Protein AF-A0A1Q2C3P5-F1 (afdb_monomer)

Organism: Anaerostipes hadrus (NCBI:txid649756)

InterPro domains:
  IPR010398 Protein of unknown function DUF997 [PF06196] (12-84)

Foldseek 3Di:
DDEDDPVVVVVLVVQLVVLVVVLVVVLVCLLVCLLVVQPPVPDDDPNHRRNVVRSVVVSVVSNVVSVVCCVVPRDDDYDPDDPPD

Structure (mmCIF, N/CA/C/O backbone):
data_AF-A0A1Q2C3P5-F1
#
_entry.id   AF-A0A1Q2C3P5-F1
#
loop_
_atom_site.group_PDB
_atom_site.id
_atom_site.type_symbol
_atom_site.label_atom_id
_atom_site.label_alt_id
_atom_site.label_comp_id
_atom_site.label_asym_id
_atom_site.label_entity_id
_atom_site.label_seq_id
_atom_site.pdbx_PDB_ins_code
_atom_site.Cartn_x
_atom_site.Cartn_y
_atom_site.Cartn_z
_atom_site.occupancy
_atom_site.B_iso_or_equiv
_atom_site.auth_seq_id
_atom_site.auth_comp_id
_atom_site.auth_asym_id
_atom_site.auth_atom_id
_atom_site.pdbx_PDB_model_num
ATOM 1 N N . MET A 1 1 ? -20.418 5.242 20.519 1.00 71.62 1 MET A N 1
ATOM 2 C CA . MET A 1 1 ? -19.671 4.282 19.671 1.00 71.62 1 MET A CA 1
ATOM 3 C C . MET A 1 1 ? -20.216 2.884 19.968 1.00 71.62 1 MET A C 1
ATOM 5 O O . MET A 1 1 ? -21.232 2.814 20.654 1.00 71.62 1 MET A O 1
ATOM 9 N N . LYS A 1 2 ? -19.678 1.774 19.435 1.00 76.19 2 LYS A N 1
ATOM 10 C CA . LYS A 1 2 ? -20.122 0.454 19.932 1.00 76.19 2 LYS A CA 1
ATOM 11 C C . LYS A 1 2 ? -19.553 0.222 21.336 1.00 76.19 2 LYS A C 1
ATOM 13 O O . LYS A 1 2 ? -18.359 0.428 21.533 1.00 76.19 2 LYS A O 1
ATOM 18 N N . LYS A 1 3 ? -20.390 -0.223 22.279 1.00 81.44 3 LYS A N 1
ATOM 19 C CA . LYS A 1 3 ? -19.937 -0.748 23.574 1.00 81.44 3 LYS A CA 1
ATOM 20 C C . LYS A 1 3 ? -19.607 -2.229 23.400 1.00 81.44 3 LYS A C 1
ATOM 22 O O . LYS A 1 3 ? -20.441 -2.980 22.900 1.00 81.44 3 LYS A O 1
ATOM 27 N N . LEU A 1 4 ? -18.379 -2.609 23.735 1.00 82.38 4 LEU A N 1
ATOM 28 C CA . LEU A 1 4 ? -17.848 -3.966 23.608 1.00 82.38 4 LEU A CA 1
ATOM 29 C C . LEU A 1 4 ? -17.311 -4.408 24.965 1.00 82.38 4 LEU A C 1
ATOM 31 O O . LEU A 1 4 ? -16.729 -3.605 25.695 1.00 82.38 4 LEU A O 1
ATOM 35 N N . THR A 1 5 ? -17.460 -5.688 25.282 1.00 87.06 5 THR A N 1
ATOM 36 C CA . THR A 1 5 ? -16.795 -6.300 26.434 1.00 87.06 5 THR A CA 1
ATOM 37 C C . THR A 1 5 ? -15.277 -6.322 26.233 1.00 87.06 5 THR A C 1
ATOM 39 O O . THR A 1 5 ? -14.773 -6.257 25.111 1.00 87.06 5 THR A O 1
ATOM 42 N N . ARG A 1 6 ? -14.509 -6.477 27.317 1.00 84.75 6 ARG A N 1
ATOM 43 C CA . ARG A 1 6 ? -13.038 -6.545 27.255 1.00 84.75 6 ARG A CA 1
ATOM 44 C C . ARG A 1 6 ? -12.515 -7.646 26.318 1.00 84.75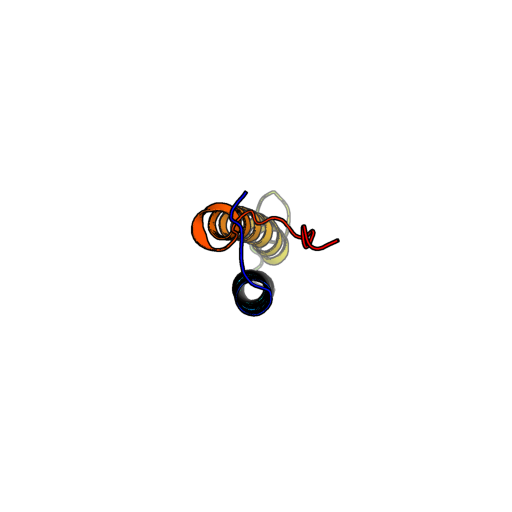 6 ARG A C 1
ATOM 46 O O . ARG A 1 6 ? -11.510 -7.440 25.641 1.00 84.75 6 ARG A O 1
ATOM 53 N N . GLN A 1 7 ? -13.194 -8.795 26.268 1.00 88.88 7 GLN A N 1
ATOM 54 C CA . GLN A 1 7 ? -12.844 -9.892 25.356 1.00 88.88 7 GLN A CA 1
ATOM 55 C C . GLN A 1 7 ? -13.075 -9.485 23.893 1.00 88.88 7 GLN A C 1
ATOM 57 O O . GLN A 1 7 ? -12.172 -9.614 23.070 1.00 88.88 7 GLN A O 1
ATOM 62 N N . GLU A 1 8 ? -14.228 -8.888 23.584 1.00 89.81 8 GLU A N 1
ATOM 63 C CA . GLU A 1 8 ? -14.546 -8.407 22.234 1.00 89.81 8 GLU A CA 1
ATOM 64 C C . GLU A 1 8 ? -13.628 -7.259 21.783 1.00 89.81 8 GLU A C 1
ATOM 66 O O . GLU A 1 8 ? -13.244 -7.210 20.615 1.00 89.81 8 GLU A O 1
ATOM 71 N N . LYS A 1 9 ? -13.218 -6.358 22.694 1.00 88.50 9 LYS A N 1
ATOM 72 C CA . LYS A 1 9 ? -12.206 -5.319 22.417 1.00 88.50 9 LYS A CA 1
ATOM 73 C C . LYS A 1 9 ? -10.877 -5.954 21.978 1.00 88.50 9 LYS A C 1
ATOM 75 O O . LYS A 1 9 ? -10.267 -5.500 21.009 1.00 88.50 9 LYS A O 1
ATOM 80 N N . HIS A 1 10 ? -10.433 -7.015 22.659 1.00 90.94 10 HIS A N 1
ATOM 81 C CA . HIS A 1 10 ? 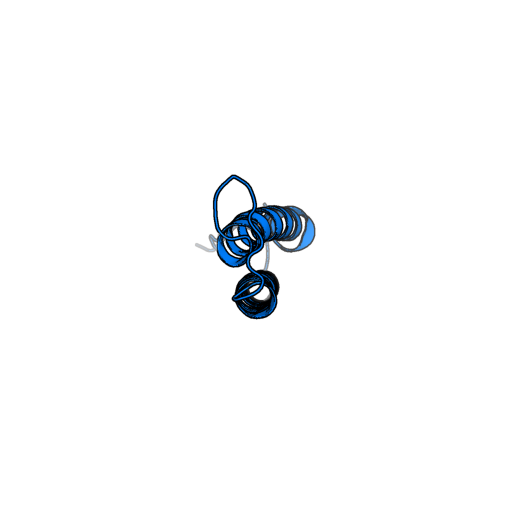-9.201 -7.723 22.304 1.00 90.94 10 HIS A CA 1
ATOM 82 C C . HIS A 1 10 ? -9.309 -8.423 20.944 1.00 90.94 10 HIS A C 1
ATOM 84 O O . HIS A 1 10 ? -8.437 -8.245 20.093 1.00 90.94 10 HIS A O 1
ATOM 90 N N . GLU A 1 11 ? -10.389 -9.168 20.705 1.00 92.25 11 GLU A N 1
ATOM 91 C CA . GLU A 1 11 ? -10.630 -9.819 19.413 1.00 92.25 11 GLU A CA 1
ATOM 92 C C . GLU A 1 11 ? -10.703 -8.804 18.269 1.00 92.25 11 GLU A C 1
ATOM 94 O O . GLU A 1 11 ? -10.136 -9.031 17.195 1.00 92.25 11 GLU A O 1
ATOM 99 N N . GLN A 1 12 ? -11.339 -7.655 18.512 1.00 92.19 12 GLN A N 1
ATOM 100 C CA . GLN A 1 12 ? -11.405 -6.573 17.542 1.00 92.19 12 GLN A CA 1
ATOM 101 C C . GLN A 1 12 ? -10.018 -6.012 17.232 1.00 92.19 12 GLN A C 1
ATOM 103 O O . GLN A 1 12 ? -9.656 -5.921 16.061 1.00 92.19 12 GLN A O 1
ATOM 108 N N . CYS A 1 13 ? -9.211 -5.716 18.250 1.00 92.19 13 CYS A N 1
ATOM 109 C CA . CYS A 1 13 ? -7.832 -5.264 18.068 1.00 92.19 13 CYS A CA 1
ATOM 110 C C . CYS A 1 13 ? -7.006 -6.277 17.253 1.00 92.19 13 CYS A C 1
ATOM 112 O O . CYS A 1 13 ? -6.350 -5.917 16.273 1.00 92.19 13 CYS A O 1
ATOM 114 N N . MET A 1 14 ? -7.105 -7.571 17.573 1.00 94.81 14 MET A N 1
ATOM 115 C CA . MET A 1 14 ? -6.413 -8.627 16.825 1.00 94.81 14 MET A CA 1
ATOM 116 C C . MET A 1 14 ? -6.865 -8.701 15.363 1.00 94.81 14 MET A C 1
ATOM 118 O O . MET A 1 14 ? -6.047 -8.923 14.464 1.00 94.81 14 MET A O 1
ATOM 122 N N . ARG A 1 15 ? -8.155 -8.482 15.098 1.00 94.69 15 ARG A N 1
ATOM 123 C CA . ARG A 1 15 ? -8.704 -8.420 13.741 1.00 94.69 15 ARG A CA 1
ATOM 124 C C . ARG A 1 15 ? -8.160 -7.223 12.960 1.00 94.69 15 ARG A C 1
ATOM 126 O O . ARG A 1 15 ? -7.780 -7.387 11.799 1.00 94.69 15 ARG A O 1
ATOM 133 N N . GLU A 1 16 ? -8.083 -6.054 13.586 1.00 94.94 16 GLU A N 1
ATOM 134 C CA . GLU A 1 16 ? -7.532 -4.833 12.986 1.00 94.94 16 GLU A CA 1
ATOM 135 C C . GLU A 1 16 ? -6.035 -4.974 12.679 1.00 94.94 16 GLU A C 1
ATOM 137 O O . GLU A 1 16 ? -5.602 -4.663 11.564 1.00 94.94 16 GLU A O 1
ATOM 142 N N . ILE A 1 17 ? -5.255 -5.542 13.607 1.00 96.12 17 ILE A N 1
ATOM 143 C CA . ILE A 1 17 ? -3.829 -5.849 13.410 1.00 96.12 17 ILE A CA 1
ATOM 144 C C . ILE A 1 17 ? -3.648 -6.815 12.240 1.00 96.12 17 ILE A C 1
ATOM 146 O O . ILE A 1 17 ? -2.850 -6.556 11.338 1.00 96.12 17 ILE A O 1
ATOM 150 N N . ARG A 1 18 ? -4.408 -7.915 12.208 1.00 97.00 18 ARG A N 1
ATOM 151 C CA . ARG A 1 18 ? -4.310 -8.910 11.133 1.00 97.00 18 ARG A CA 1
ATOM 152 C C . ARG A 1 18 ? -4.664 -8.312 9.773 1.00 97.00 18 ARG A C 1
ATOM 154 O O . ARG A 1 18 ? -3.961 -8.576 8.800 1.00 97.00 18 ARG A O 1
ATOM 161 N N . GLY A 1 19 ? -5.722 -7.504 9.701 1.00 96.88 19 GLY A N 1
ATOM 162 C CA . GLY A 1 19 ? -6.098 -6.792 8.479 1.00 96.88 19 GLY A CA 1
ATOM 163 C C . GLY A 1 19 ? -4.985 -5.861 7.996 1.00 96.88 19 GLY A C 1
ATOM 164 O O . GLY A 1 19 ? -4.598 -5.909 6.829 1.00 96.88 19 GLY A O 1
ATOM 165 N N . THR A 1 20 ? -4.414 -5.079 8.912 1.00 97.44 20 THR A N 1
ATOM 166 C CA . THR A 1 20 ? -3.306 -4.159 8.621 1.00 97.44 20 THR A CA 1
ATOM 167 C C . THR A 1 20 ? -2.069 -4.902 8.121 1.00 97.44 20 THR A C 1
ATOM 169 O O . THR A 1 20 ? -1.497 -4.523 7.101 1.00 97.44 20 THR A O 1
ATOM 172 N N . LEU A 1 21 ? -1.693 -6.009 8.769 1.00 98.19 21 LEU A N 1
ATOM 173 C CA . LEU A 1 21 ? -0.559 -6.838 8.354 1.00 98.19 21 LEU A CA 1
ATOM 174 C C . LEU A 1 21 ? -0.732 -7.395 6.938 1.00 98.19 21 LEU A C 1
ATOM 176 O O . LEU A 1 21 ? 0.223 -7.391 6.167 1.00 98.19 21 LEU A O 1
ATOM 180 N N . ILE A 1 22 ? -1.938 -7.831 6.565 1.00 97.94 22 ILE A N 1
ATOM 181 C CA . ILE A 1 22 ? -2.209 -8.319 5.204 1.00 97.94 22 ILE A CA 1
ATOM 182 C C . ILE A 1 22 ? -1.982 -7.205 4.174 1.00 97.94 22 ILE A C 1
ATOM 184 O O . ILE A 1 22 ? -1.312 -7.434 3.168 1.00 97.94 22 ILE A O 1
ATOM 188 N N . VAL A 1 23 ? -2.485 -5.992 4.428 1.00 98.00 23 VAL A N 1
ATOM 189 C CA . VAL A 1 23 ? -2.283 -4.845 3.524 1.00 98.00 23 VAL A CA 1
ATOM 190 C C . VAL A 1 23 ? -0.801 -4.494 3.396 1.00 98.00 23 VAL A C 1
ATOM 192 O O . VAL A 1 23 ? -0.321 -4.277 2.282 1.00 98.00 23 VAL A O 1
ATOM 195 N N . VAL A 1 24 ? -0.057 -4.498 4.507 1.00 98.25 24 VAL A N 1
ATOM 196 C CA . VAL A 1 24 ? 1.396 -4.270 4.504 1.00 98.25 24 VAL A CA 1
ATOM 197 C C . VAL A 1 24 ? 2.111 -5.328 3.667 1.00 98.25 24 VAL A C 1
ATOM 199 O O . VAL A 1 24 ? 2.919 -4.971 2.815 1.00 98.25 24 VAL A O 1
ATOM 202 N N . LEU A 1 25 ? 1.782 -6.612 3.832 1.00 98.50 25 LEU A N 1
ATOM 203 C CA . LEU A 1 25 ? 2.393 -7.691 3.052 1.00 98.50 25 LEU A CA 1
ATOM 204 C C . LEU A 1 25 ? 2.122 -7.551 1.551 1.00 98.50 25 LEU A C 1
ATOM 206 O O . LEU A 1 25 ? 3.035 -7.758 0.756 1.00 98.50 25 LEU A O 1
ATOM 210 N N . ILE A 1 26 ? 0.910 -7.153 1.155 1.00 98.38 26 ILE A N 1
ATOM 211 C CA . ILE A 1 26 ? 0.573 -6.884 -0.252 1.00 98.38 26 ILE A CA 1
ATOM 212 C C . ILE A 1 26 ? 1.403 -5.713 -0.791 1.00 98.38 26 ILE A C 1
ATOM 214 O O .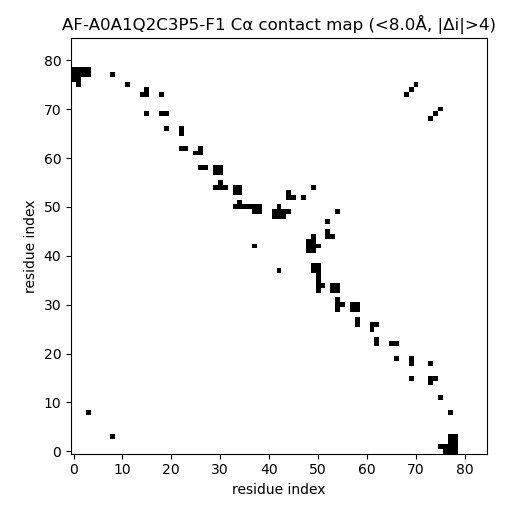 ILE A 1 26 ? 1.975 -5.813 -1.877 1.00 98.38 26 ILE A O 1
ATOM 218 N N . CYS A 1 27 ? 1.517 -4.625 -0.026 1.00 98.38 27 CYS A N 1
ATOM 219 C CA . CYS A 1 27 ? 2.335 -3.469 -0.392 1.00 98.38 27 CYS A CA 1
ATOM 220 C C . CYS A 1 27 ? 3.817 -3.846 -0.534 1.00 98.38 27 CYS A C 1
ATOM 222 O O . CYS A 1 27 ? 4.451 -3.486 -1.524 1.00 98.38 27 CYS A O 1
ATOM 224 N N . CYS A 1 28 ? 4.364 -4.611 0.414 1.00 98.25 28 CYS A N 1
ATOM 225 C CA . CYS A 1 28 ? 5.737 -5.108 0.359 1.00 98.25 28 CYS A CA 1
ATOM 226 C C . CYS A 1 28 ? 5.957 -6.024 -0.848 1.00 98.25 28 CYS A C 1
ATOM 228 O O . CYS A 1 28 ? 6.938 -5.851 -1.568 1.00 98.25 28 CYS A O 1
ATOM 230 N N . ALA A 1 29 ? 5.041 -6.962 -1.097 1.00 98.44 29 ALA A N 1
ATOM 231 C CA . ALA A 1 29 ? 5.119 -7.871 -2.234 1.00 98.44 29 ALA A CA 1
ATOM 232 C C . ALA A 1 29 ? 5.116 -7.101 -3.558 1.00 98.44 29 ALA A C 1
ATOM 234 O O . ALA A 1 29 ? 5.972 -7.356 -4.403 1.00 98.44 29 ALA A O 1
ATOM 235 N N . TRP A 1 30 ? 4.224 -6.117 -3.715 1.00 98.38 30 TRP A N 1
ATOM 236 C CA . TRP A 1 30 ? 4.221 -5.238 -4.883 1.00 98.38 30 TRP A CA 1
ATOM 237 C C . TRP A 1 30 ? 5.544 -4.492 -5.028 1.00 98.38 30 TRP A C 1
ATOM 239 O O . TRP A 1 30 ? 6.156 -4.533 -6.097 1.00 98.38 30 TRP A O 1
ATOM 249 N N . HIS A 1 31 ? 5.997 -3.833 -3.959 1.00 97.94 31 HIS A N 1
ATOM 250 C CA . HIS A 1 31 ? 7.188 -2.992 -3.986 1.00 97.94 31 HIS A CA 1
ATOM 251 C C . HIS A 1 31 ? 8.428 -3.794 -4.403 1.00 97.94 31 HIS A C 1
ATOM 253 O O . HIS A 1 31 ? 9.148 -3.406 -5.324 1.00 97.94 31 HIS A O 1
ATOM 259 N N . ILE A 1 3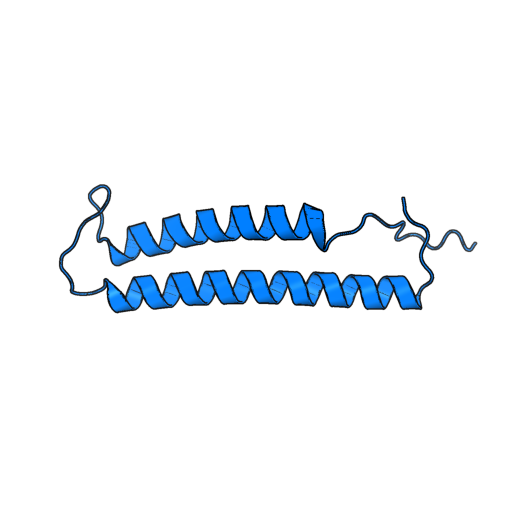2 ? 8.629 -4.954 -3.774 1.00 97.94 32 ILE A N 1
ATOM 260 C CA . ILE A 1 32 ? 9.754 -5.853 -4.037 1.00 97.94 32 ILE A CA 1
ATOM 261 C C . ILE A 1 32 ? 9.639 -6.449 -5.443 1.00 97.94 32 ILE A C 1
ATOM 263 O O . ILE A 1 32 ? 10.586 -6.359 -6.222 1.00 97.94 32 ILE A O 1
ATOM 267 N N . ALA A 1 33 ? 8.488 -7.022 -5.805 1.00 97.88 33 ALA A N 1
ATOM 268 C CA . ALA A 1 33 ? 8.321 -7.687 -7.095 1.00 97.88 33 ALA A CA 1
ATOM 269 C C . ALA A 1 33 ? 8.520 -6.718 -8.266 1.00 97.88 33 ALA A C 1
ATOM 271 O O . ALA A 1 33 ? 9.275 -7.014 -9.186 1.00 97.88 33 ALA A O 1
ATOM 272 N N . SER A 1 34 ? 7.893 -5.541 -8.222 1.00 96.50 34 SER A N 1
ATOM 273 C CA . SER A 1 34 ? 8.036 -4.534 -9.279 1.00 96.50 34 SER A CA 1
ATOM 274 C C . SER A 1 34 ? 9.456 -3.973 -9.363 1.00 96.50 34 SER A C 1
ATOM 276 O O . SER A 1 34 ? 9.946 -3.764 -10.472 1.00 96.50 34 SER A O 1
ATOM 278 N N . ALA A 1 35 ? 10.146 -3.798 -8.230 1.00 95.12 35 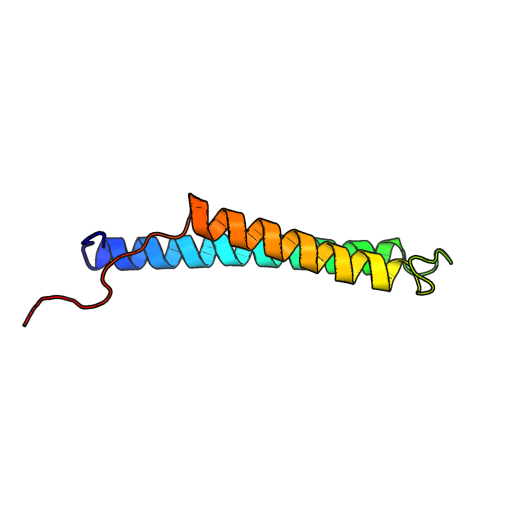ALA A N 1
ATOM 279 C CA . ALA A 1 35 ? 11.545 -3.394 -8.229 1.00 95.12 35 ALA A CA 1
ATOM 280 C C . ALA A 1 35 ? 12.418 -4.442 -8.934 1.00 95.12 35 ALA A C 1
ATOM 282 O O . ALA A 1 35 ? 13.129 -4.099 -9.870 1.00 95.12 35 ALA A O 1
ATOM 283 N N . PHE A 1 36 ? 12.334 -5.722 -8.557 1.00 96.44 36 PHE A N 1
ATOM 284 C CA . PHE A 1 36 ? 13.183 -6.765 -9.146 1.00 96.44 36 PHE A CA 1
ATOM 285 C C . PHE A 1 36 ? 12.826 -7.103 -10.597 1.00 96.44 36 PHE A C 1
ATOM 287 O O . PHE A 1 36 ? 13.731 -7.267 -11.409 1.00 96.44 36 PHE A O 1
ATOM 294 N N . LEU A 1 37 ? 11.538 -7.181 -10.944 1.00 96.69 37 LEU A N 1
ATOM 295 C CA . LEU A 1 37 ? 11.098 -7.558 -12.293 1.00 96.69 37 LEU A CA 1
ATOM 296 C C . LEU A 1 37 ? 11.394 -6.483 -13.342 1.00 96.69 37 LEU A C 1
ATOM 298 O O . LEU A 1 37 ? 11.626 -6.809 -14.503 1.00 96.69 37 LEU A O 1
ATOM 302 N N . LEU A 1 38 ? 11.361 -5.206 -12.954 1.00 95.94 38 LEU A N 1
ATOM 303 C CA . LEU A 1 38 ? 11.610 -4.095 -13.872 1.00 95.94 38 LEU A CA 1
ATOM 304 C C . LEU A 1 38 ? 13.066 -3.617 -13.835 1.00 95.94 38 LEU A C 1
ATOM 306 O O . LEU A 1 38 ? 13.479 -2.859 -14.719 1.00 95.94 38 LEU A O 1
ATOM 310 N N . ASN A 1 39 ? 13.855 -4.028 -12.839 1.00 94.88 39 ASN A N 1
ATOM 311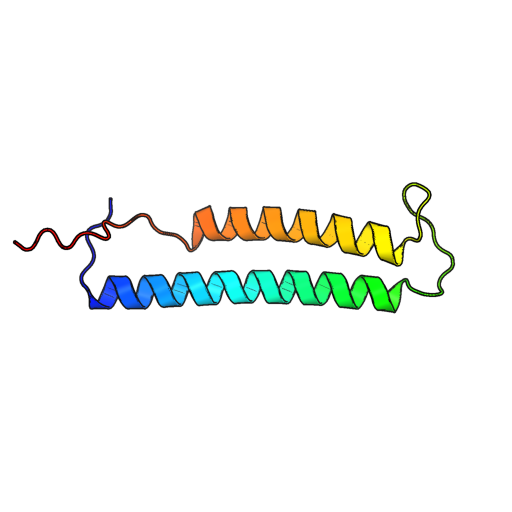 C CA . ASN A 1 39 ? 15.270 -3.683 -12.781 1.00 94.88 39 ASN A CA 1
ATOM 312 C C . ASN A 1 39 ? 16.022 -4.320 -13.962 1.00 94.88 39 ASN A C 1
ATOM 314 O O . ASN A 1 39 ? 15.798 -5.471 -14.317 1.00 94.88 39 ASN A O 1
ATOM 318 N N . GLY A 1 40 ? 16.899 -3.550 -14.605 1.00 91.69 40 GLY A N 1
ATOM 319 C CA . GLY A 1 40 ? 17.664 -3.995 -15.775 1.00 91.69 40 GLY A CA 1
ATOM 320 C C . GLY A 1 40 ? 16.897 -4.014 -17.104 1.00 91.69 40 GLY A C 1
ATOM 321 O O . GLY A 1 40 ? 17.514 -4.233 -18.139 1.00 91.69 40 GLY A O 1
ATOM 322 N N . THR A 1 41 ? 15.591 -3.722 -17.121 1.00 95.06 41 THR A N 1
ATOM 323 C CA . THR A 1 41 ? 14.794 -3.690 -18.368 1.00 95.06 41 THR A CA 1
ATOM 324 C C . THR A 1 41 ? 15.069 -2.471 -19.256 1.00 95.06 41 THR A C 1
ATOM 326 O O . THR A 1 41 ? 14.669 -2.452 -20.416 1.00 95.06 41 THR A O 1
ATOM 329 N N . GLY A 1 42 ? 15.712 -1.428 -18.717 1.00 93.19 42 GLY A N 1
ATOM 330 C CA . GLY A 1 42 ? 15.938 -0.160 -19.421 1.00 93.19 42 GLY A CA 1
ATOM 331 C C . GLY A 1 42 ? 14.669 0.670 -19.653 1.00 93.19 42 GLY A C 1
ATOM 332 O O . GLY A 1 42 ? 14.730 1.691 -20.331 1.00 93.19 42 GLY A O 1
ATOM 333 N N . LEU A 1 43 ? 13.525 0.257 -19.097 1.00 95.50 43 LEU A N 1
ATOM 334 C CA . LEU A 1 43 ? 12.264 0.984 -19.209 1.00 95.50 43 LEU A CA 1
ATOM 335 C C . LEU A 1 43 ? 12.254 2.224 -18.313 1.00 95.50 43 LEU A C 1
ATOM 337 O O . LEU A 1 43 ? 12.747 2.202 -17.183 1.00 95.50 43 LEU A O 1
ATOM 341 N N . TYR A 1 44 ? 11.618 3.285 -18.806 1.00 96.00 44 TYR A N 1
ATOM 342 C CA . TYR A 1 44 ? 11.433 4.542 -18.087 1.00 96.00 44 TYR A CA 1
ATOM 343 C C . TYR A 1 44 ? 9.948 4.868 -17.957 1.00 96.00 44 TYR A C 1
ATOM 345 O O . TYR A 1 44 ? 9.159 4.643 -18.872 1.00 96.00 44 TYR A O 1
ATOM 353 N N . PHE A 1 45 ? 9.578 5.439 -16.816 1.00 93.69 45 PHE A N 1
ATOM 354 C CA . PHE A 1 45 ? 8.251 5.969 -16.542 1.00 93.69 45 PHE A CA 1
ATOM 355 C C . PHE A 1 45 ? 8.393 7.295 -15.793 1.00 93.69 45 PHE A C 1
ATOM 357 O O . PHE A 1 45 ? 9.080 7.362 -14.771 1.00 93.69 45 PHE A O 1
ATOM 364 N N . LEU A 1 46 ? 7.764 8.353 -16.319 1.00 92.00 46 LEU A N 1
ATOM 365 C CA . LEU A 1 46 ? 7.894 9.735 -15.825 1.00 92.00 46 LEU A CA 1
ATOM 366 C C . LEU A 1 46 ? 9.352 10.239 -15.782 1.00 92.00 46 LEU A C 1
ATOM 368 O O . LEU A 1 46 ? 9.758 10.917 -14.845 1.00 92.00 46 LEU A O 1
ATOM 372 N N . GLY A 1 47 ? 10.161 9.872 -16.782 1.00 93.19 47 GLY A N 1
ATOM 373 C CA . GLY A 1 47 ? 11.571 10.283 -16.870 1.00 93.19 47 GLY A CA 1
ATOM 374 C C . GLY A 1 47 ? 12.510 9.591 -15.872 1.00 93.19 47 GLY A C 1
ATOM 375 O O . GLY A 1 47 ? 13.702 9.877 -15.859 1.00 93.19 47 GLY A O 1
ATOM 376 N N . MET A 1 48 ? 12.000 8.653 -15.073 1.00 95.31 48 MET A N 1
ATOM 377 C CA . MET A 1 48 ? 12.756 7.871 -14.094 1.00 95.31 48 MET A CA 1
ATOM 378 C C . MET A 1 48 ? 12.725 6.379 -14.457 1.00 95.31 48 MET A C 1
ATOM 380 O O . MET A 1 48 ? 11.817 5.953 -15.177 1.00 95.31 48 MET A O 1
ATOM 384 N N . PRO A 1 49 ? 13.676 5.561 -13.971 1.00 96.38 49 PRO A N 1
ATOM 385 C CA . PRO A 1 49 ? 13.645 4.118 -14.187 1.00 96.38 49 PRO A CA 1
ATOM 386 C C . PRO A 1 49 ? 12.310 3.508 -13.742 1.00 96.38 49 PRO A C 1
ATOM 388 O O . PRO A 1 49 ? 11.836 3.766 -12.634 1.00 96.38 49 PRO A O 1
ATOM 391 N N . ALA A 1 50 ? 11.704 2.679 -14.593 1.00 96.56 50 ALA A N 1
ATOM 392 C CA . ALA A 1 50 ? 10.367 2.137 -14.360 1.00 96.56 50 ALA A CA 1
ATOM 393 C C . ALA A 1 50 ? 10.278 1.332 -13.057 1.00 96.56 50 ALA A C 1
ATOM 395 O O . ALA A 1 50 ? 9.277 1.434 -12.353 1.00 96.56 50 ALA A O 1
ATOM 396 N N . TRP A 1 51 ? 11.336 0.599 -12.692 1.00 95.88 51 TRP A N 1
ATOM 397 C CA . TRP A 1 51 ? 11.393 -0.148 -11.433 1.00 95.88 51 TRP A CA 1
ATOM 398 C C . TRP A 1 51 ? 11.219 0.746 -10.204 1.00 95.88 51 TRP A C 1
ATOM 400 O O . TRP A 1 51 ? 10.596 0.323 -9.239 1.00 95.88 51 TRP A O 1
ATOM 410 N N . PHE A 1 52 ? 11.712 1.986 -10.245 1.00 94.88 52 PHE A N 1
ATOM 411 C CA . PHE A 1 52 ? 11.572 2.936 -9.147 1.00 94.88 52 PHE A CA 1
ATOM 412 C C . PHE A 1 52 ? 10.175 3.562 -9.144 1.00 94.88 52 PHE A C 1
ATOM 414 O O . PHE A 1 52 ? 9.476 3.541 -8.127 1.00 94.88 52 PHE A O 1
ATOM 421 N N . SER A 1 53 ? 9.740 4.076 -10.298 1.00 95.75 53 SER A N 1
ATOM 422 C CA . SER A 1 53 ? 8.466 4.784 -10.409 1.00 95.75 53 SER A CA 1
ATOM 423 C C . SER A 1 53 ? 7.271 3.856 -10.179 1.00 95.75 53 SER A C 1
ATOM 425 O O . SER A 1 53 ? 6.417 4.145 -9.345 1.00 95.75 53 SER A O 1
ATOM 427 N N . VAL A 1 54 ? 7.204 2.718 -10.876 1.00 96.12 54 VAL A N 1
ATOM 428 C CA . VAL A 1 54 ? 6.073 1.774 -10.785 1.00 96.12 54 VAL A CA 1
ATOM 429 C C . VAL A 1 54 ? 5.988 1.156 -9.390 1.00 96.12 54 VAL A C 1
ATOM 431 O O . VAL A 1 54 ? 4.894 1.013 -8.840 1.00 96.12 54 VAL A O 1
ATOM 434 N N . SER A 1 55 ? 7.138 0.844 -8.794 1.00 96.75 55 SER A N 1
ATOM 435 C CA . SER A 1 55 ? 7.195 0.308 -7.439 1.00 96.75 55 SER A CA 1
ATOM 436 C C . SER A 1 55 ? 6.689 1.313 -6.410 1.00 96.75 55 SER A C 1
ATOM 438 O O . SER A 1 55 ? 5.804 0.992 -5.620 1.00 96.75 55 SER A O 1
ATOM 440 N N . THR A 1 56 ? 7.167 2.557 -6.454 1.00 96.06 56 THR A N 1
ATOM 441 C CA . THR A 1 56 ? 6.793 3.581 -5.469 1.00 96.06 56 THR A CA 1
ATOM 442 C C . THR A 1 56 ? 5.339 4.023 -5.627 1.00 96.06 56 THR A C 1
ATOM 444 O O . THR A 1 56 ? 4.566 3.961 -4.670 1.00 96.06 56 THR A O 1
ATOM 447 N N . PHE A 1 57 ? 4.929 4.424 -6.835 1.00 96.88 57 PHE A N 1
ATOM 448 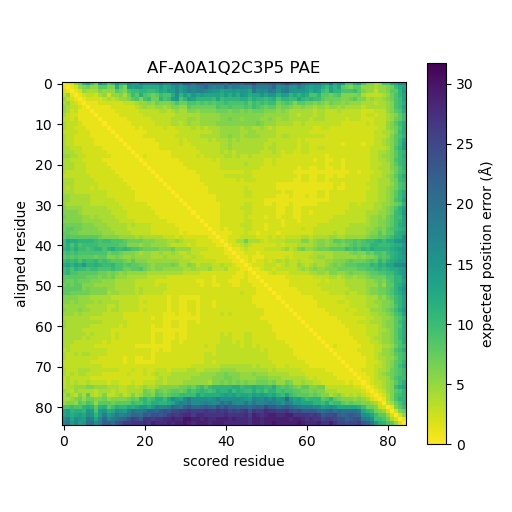C CA . PHE A 1 57 ? 3.563 4.898 -7.071 1.00 96.88 57 PHE A CA 1
ATOM 449 C C . PHE A 1 57 ? 2.531 3.786 -6.891 1.00 96.88 57 PHE A C 1
ATOM 451 O O . PHE A 1 57 ? 1.480 4.023 -6.297 1.00 96.88 57 PHE A O 1
ATOM 458 N N . GLY A 1 58 ? 2.833 2.566 -7.342 1.00 96.81 58 GLY A N 1
ATOM 459 C CA . GLY A 1 58 ? 1.939 1.432 -7.139 1.00 96.81 58 GLY A CA 1
ATOM 460 C C . GLY A 1 58 ? 1.759 1.096 -5.656 1.00 96.81 58 GLY A C 1
ATOM 461 O O . GLY A 1 58 ? 0.626 0.907 -5.223 1.00 96.81 58 GLY A O 1
ATOM 462 N N . THR A 1 59 ? 2.824 1.140 -4.845 1.00 98.12 59 THR A N 1
ATOM 463 C CA . THR A 1 59 ? 2.713 0.958 -3.386 1.00 98.12 59 THR A CA 1
ATOM 464 C C . THR A 1 59 ? 1.863 2.045 -2.726 1.00 98.12 59 THR A C 1
ATOM 466 O O . THR A 1 59 ? 1.069 1.734 -1.842 1.00 98.12 59 THR A O 1
ATOM 469 N N . ILE A 1 60 ? 1.976 3.309 -3.152 1.00 97.75 60 ILE A N 1
ATOM 470 C CA . ILE A 1 60 ? 1.128 4.401 -2.637 1.00 97.75 60 ILE A CA 1
ATOM 471 C C . ILE A 1 60 ? -0.346 4.142 -2.967 1.00 97.75 60 ILE A C 1
ATOM 473 O O . ILE A 1 60 ? -1.207 4.257 -2.100 1.00 97.75 60 ILE A O 1
ATOM 477 N N . ILE A 1 61 ? -0.653 3.764 -4.206 1.00 98.00 61 ILE A N 1
ATOM 478 C CA . ILE A 1 61 ? -2.037 3.501 -4.617 1.00 98.00 61 ILE A CA 1
ATOM 479 C C . ILE A 1 61 ? -2.605 2.297 -3.855 1.00 98.00 61 ILE A C 1
ATOM 481 O O . ILE A 1 61 ? -3.713 2.373 -3.322 1.00 98.00 61 ILE A O 1
ATOM 485 N N . LEU A 1 62 ? -1.841 1.206 -3.747 1.00 98.06 62 LEU A N 1
ATOM 486 C CA . LEU A 1 62 ? -2.247 0.017 -2.998 1.00 98.06 62 LEU A CA 1
ATOM 487 C C . LEU A 1 62 ? -2.450 0.312 -1.511 1.00 98.06 62 LEU A C 1
ATOM 489 O O . LEU A 1 62 ? -3.416 -0.184 -0.932 1.00 98.06 62 LEU A O 1
ATOM 493 N N . SER A 1 63 ? -1.595 1.132 -0.897 1.00 97.88 63 SER A N 1
ATOM 494 C CA . SER A 1 63 ? -1.738 1.489 0.515 1.00 97.88 63 SER A CA 1
ATOM 495 C C . SER A 1 63 ? -2.979 2.345 0.758 1.00 97.88 63 SER A C 1
ATOM 497 O O . SER A 1 63 ? -3.731 2.056 1.685 1.00 97.88 63 SER A O 1
ATOM 499 N N . LEU A 1 64 ? -3.273 3.320 -0.109 1.00 98.31 64 LEU A N 1
ATOM 500 C CA . LEU A 1 64 ? -4.491 4.132 -0.018 1.00 98.31 64 LEU A CA 1
ATOM 501 C C . LEU A 1 64 ? -5.758 3.279 -0.153 1.00 98.31 64 LEU A C 1
ATOM 50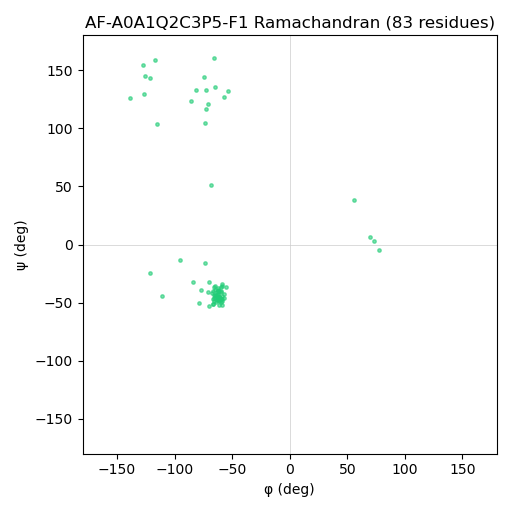3 O O . LEU A 1 64 ? -6.672 3.403 0.663 1.00 98.31 64 LEU A O 1
ATOM 507 N N . ILE A 1 65 ? -5.804 2.383 -1.143 1.00 98.19 65 ILE A N 1
ATOM 508 C CA . ILE A 1 65 ? -6.936 1.465 -1.344 1.00 98.19 65 ILE A CA 1
ATOM 509 C C . ILE A 1 65 ? -7.067 0.508 -0.154 1.00 98.19 65 ILE A C 1
ATOM 511 O O . ILE A 1 65 ? -8.171 0.289 0.345 1.00 98.19 65 ILE A O 1
ATOM 515 N N . GLY A 1 66 ? -5.949 -0.040 0.325 1.00 97.69 66 GLY A N 1
ATOM 516 C CA . GLY A 1 66 ? -5.910 -0.949 1.465 1.00 97.69 66 GLY A CA 1
ATOM 517 C C . GLY A 1 66 ? -6.413 -0.290 2.745 1.00 97.69 66 GLY A C 1
ATOM 518 O O . GLY A 1 66 ? -7.295 -0.834 3.404 1.00 97.69 66 GLY A O 1
ATOM 519 N N . VAL A 1 67 ? -5.928 0.911 3.067 1.00 97.12 67 VAL A N 1
ATOM 520 C CA . VAL A 1 67 ? -6.388 1.689 4.228 1.00 97.12 67 VAL A CA 1
ATOM 521 C C . VAL A 1 67 ? -7.868 2.036 4.098 1.00 97.12 67 VAL A C 1
ATOM 523 O O . VAL A 1 67 ? -8.621 1.826 5.046 1.00 97.12 67 VAL A O 1
ATOM 526 N N . TRP A 1 68 ? -8.320 2.496 2.928 1.00 97.81 68 TRP A N 1
ATOM 527 C CA . TRP A 1 68 ? -9.738 2.768 2.684 1.00 97.81 68 TRP A CA 1
ATOM 528 C C . TRP A 1 68 ? -10.616 1.532 2.930 1.00 97.81 68 TRP A C 1
ATOM 530 O O . TRP A 1 68 ? -11.662 1.628 3.576 1.00 97.81 68 TRP A O 1
ATOM 540 N N . TYR A 1 69 ? -10.173 0.359 2.473 1.00 97.44 69 TYR A N 1
ATOM 541 C CA . TYR A 1 69 ? -10.877 -0.899 2.704 1.00 97.44 69 TYR A CA 1
ATOM 542 C C . TYR A 1 69 ? -10.905 -1.280 4.191 1.00 97.44 69 TYR A C 1
ATOM 544 O O . TYR A 1 69 ? -11.969 -1.620 4.711 1.00 97.44 69 TYR A O 1
ATOM 552 N N . LEU A 1 70 ? -9.767 -1.189 4.891 1.00 96.94 70 LEU A N 1
ATOM 553 C CA . LEU A 1 70 ? -9.680 -1.481 6.326 1.00 96.94 70 LEU A CA 1
ATOM 554 C C . LEU A 1 70 ? -10.612 -0.581 7.134 1.00 96.94 70 LEU A C 1
ATOM 556 O O . LEU A 1 70 ? -11.387 -1.091 7.942 1.00 96.94 70 LEU A O 1
ATOM 560 N N . LEU A 1 71 ? -10.605 0.724 6.857 1.00 95.44 71 LEU A N 1
ATOM 561 C CA . LEU A 1 71 ? -11.478 1.699 7.512 1.00 95.44 71 LEU A CA 1
ATOM 562 C C . LEU A 1 71 ? -12.963 1.386 7.310 1.00 95.44 71 LEU A C 1
ATOM 564 O O . LEU A 1 71 ? -13.766 1.598 8.213 1.00 95.44 71 LEU A O 1
ATOM 568 N N . LYS A 1 72 ? -13.341 0.889 6.128 1.00 93.88 72 LYS A N 1
ATOM 569 C CA . LYS A 1 72 ? -14.743 0.626 5.791 1.00 93.88 72 LYS A CA 1
ATOM 570 C C . LYS A 1 72 ? -15.253 -0.728 6.290 1.00 93.88 72 LYS A C 1
ATOM 572 O O . LYS A 1 72 ? -16.442 -0.849 6.579 1.00 93.88 72 LYS A O 1
ATOM 577 N N . HIS A 1 73 ? -14.392 -1.743 6.344 1.00 93.25 73 HIS A N 1
ATOM 578 C CA . HIS A 1 73 ? -14.817 -3.136 6.530 1.00 93.25 73 HIS A CA 1
ATOM 579 C C . HIS A 1 73 ? -14.242 -3.834 7.763 1.00 93.25 73 HIS A C 1
ATOM 581 O O . HIS A 1 73 ? -14.844 -4.798 8.235 1.00 93.25 73 HIS A O 1
ATOM 587 N N . VAL A 1 74 ? -13.091 -3.396 8.275 1.00 92.38 74 VAL A N 1
ATOM 588 C CA . VAL A 1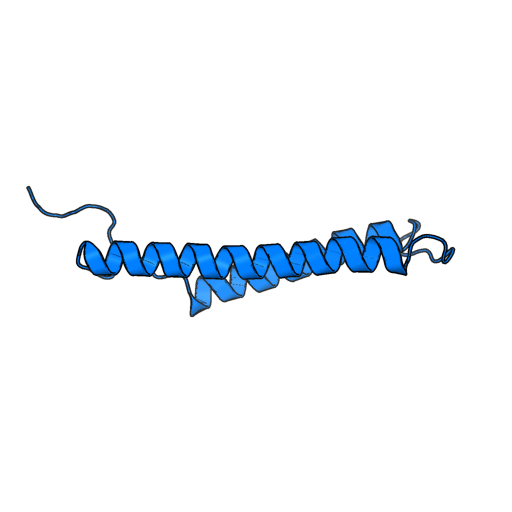 74 ? -12.379 -4.088 9.363 1.00 92.38 74 VAL A CA 1
ATOM 589 C C . VAL A 1 74 ? -12.424 -3.277 10.652 1.00 92.38 74 VAL A C 1
ATOM 591 O O . VAL A 1 74 ? -12.677 -3.835 11.724 1.00 92.38 74 VAL A O 1
ATOM 594 N N . PHE A 1 75 ? -12.196 -1.971 10.545 1.00 92.50 75 PHE A N 1
ATOM 595 C CA . PHE A 1 75 ? -12.100 -1.083 11.693 1.00 92.50 75 PHE A CA 1
ATOM 596 C C . PHE A 1 75 ? -13.503 -0.703 12.153 1.00 92.50 75 PHE A C 1
ATOM 598 O O . PHE A 1 75 ? -14.377 -0.362 11.353 1.00 92.50 75 PHE A O 1
ATOM 605 N N . ILE A 1 76 ? -13.732 -0.795 13.457 1.00 88.44 76 ILE A N 1
ATOM 606 C CA . ILE A 1 76 ? -15.005 -0.441 14.080 1.00 88.44 76 ILE A CA 1
ATOM 607 C C . ILE A 1 76 ? -14.700 0.543 15.196 1.00 88.44 76 ILE A C 1
ATOM 609 O O . ILE A 1 76 ? -13.876 0.264 16.054 1.00 88.44 76 ILE A O 1
ATOM 613 N N . ASN A 1 77 ? -15.411 1.669 15.226 1.00 85.94 77 ASN A N 1
ATOM 614 C CA . ASN A 1 77 ? -15.298 2.611 16.334 1.00 85.94 77 ASN A CA 1
ATOM 615 C C . ASN A 1 77 ? -15.987 2.041 17.583 1.00 85.94 77 ASN A C 1
ATOM 617 O O . ASN A 1 77 ? -17.214 1.861 17.601 1.00 85.94 77 ASN A O 1
ATOM 621 N N . PHE A 1 78 ? -15.208 1.795 18.631 1.00 82.06 78 PHE A N 1
ATOM 622 C CA . PHE A 1 78 ? -15.683 1.395 19.953 1.00 82.06 78 PHE A CA 1
ATOM 623 C C . PHE A 1 78 ? -15.103 2.314 21.032 1.00 82.06 78 PHE A C 1
ATOM 625 O O . PHE A 1 78 ? -14.065 2.940 20.831 1.00 82.06 78 PHE A O 1
ATOM 632 N N . GLU A 1 79 ? -15.802 2.426 22.159 1.00 78.94 79 GLU A N 1
ATOM 633 C CA . GLU A 1 79 ? -15.304 3.169 23.321 1.00 78.94 79 GLU A CA 1
ATOM 634 C C . GLU A 1 79 ? -14.156 2.390 23.972 1.00 78.94 79 GLU A C 1
ATOM 636 O O . GLU A 1 79 ? -14.318 1.223 24.341 1.00 78.94 79 GLU A O 1
ATOM 641 N N . TYR A 1 80 ? -12.976 3.015 24.049 1.00 66.81 80 TYR A N 1
ATOM 642 C CA . TYR A 1 80 ? -11.818 2.404 24.698 1.00 66.81 80 TYR A CA 1
ATOM 643 C C . TYR A 1 80 ? -11.942 2.476 26.218 1.00 66.81 80 TYR A C 1
ATOM 645 O O . TYR A 1 80 ? -11.655 1.472 26.869 1.00 66.81 80 TYR A O 1
ATOM 653 N N . ASP A 1 81 ? -12.447 3.601 26.740 1.00 70.50 81 ASP A N 1
ATOM 654 C CA . ASP A 1 81 ? -12.739 3.757 28.161 1.00 70.50 81 ASP A CA 1
ATOM 655 C C . ASP A 1 81 ? -13.712 2.670 28.611 1.00 70.50 81 ASP A C 1
ATOM 657 O O . ASP A 1 81 ? -14.763 2.418 28.009 1.00 70.50 81 ASP A O 1
ATOM 661 N N . ASP A 1 82 ? -13.301 1.970 29.655 1.00 62.97 82 ASP A N 1
ATOM 662 C CA . ASP A 1 82 ? -14.211 1.202 30.468 1.00 62.97 82 ASP A CA 1
ATOM 663 C C . ASP A 1 82 ? -14.974 2.265 31.272 1.00 62.97 82 ASP A C 1
ATOM 665 O O . ASP A 1 82 ? -14.408 2.875 32.171 1.00 62.97 82 ASP A O 1
ATOM 669 N N . GLU A 1 83 ? -16.234 2.563 30.931 1.00 54.84 83 GLU A N 1
ATOM 670 C CA . GLU A 1 83 ? -17.144 3.265 31.859 1.00 54.84 83 GLU A CA 1
ATOM 671 C C . GLU A 1 83 ? -17.478 2.334 33.049 1.00 54.84 83 GLU A C 1
ATOM 673 O O . GLU A 1 83 ? -18.638 2.073 33.357 1.00 54.84 83 GLU A O 1
ATOM 678 N N . GLU A 1 84 ? -16.447 1.777 33.678 1.00 50.50 84 GLU A N 1
ATOM 679 C CA . GLU A 1 84 ? -16.470 1.194 35.006 1.00 50.50 84 GLU A CA 1
ATOM 680 C C . GLU A 1 84 ? -15.546 2.062 35.860 1.00 50.50 84 GLU A C 1
ATOM 682 O O . GLU A 1 84 ? -14.324 2.056 35.715 1.00 50.50 84 GLU A O 1
ATOM 687 N N . GLU A 1 85 ? -16.213 2.883 36.666 1.00 42.50 85 GLU A N 1
ATOM 688 C CA . GLU A 1 85 ? -15.745 3.479 37.917 1.00 42.50 85 GLU A CA 1
ATOM 689 C C . GLU A 1 85 ? -14.797 2.562 38.718 1.00 42.50 85 GLU A C 1
ATOM 691 O O . GLU A 1 85 ? -15.098 1.351 38.848 1.00 42.50 85 GLU A O 1
#

pLDDT: mean 91.46, std 10.92, range [42.5, 98.5]

Secondary structure (DSSP, 8-state):
-B---HHHHHHHHHHHHHHHHHHHHHHHHHHHHHHHHHTTS--EETTEEHHHHHHHHHHHHHHHHHHHHHHHHT---B--S----

Radius of gyration: 18.89 Å; Cα contacts (8 Å, |Δi|>4): 69; chains: 1; bounding box: 38×20×57 Å

Nearest PDB structures (foldseek):
  4h63-assembly1_H  TM=2.900E-01  e=9.702E+00  Schizosaccharomyces pombe 972h-

Mean predicted aligned error: 5.16 Å

Solvent-accessible surface area (backbone atoms only — not comparable to full-atom values): 4795 Å² total; per-residue (Å²): 116,46,88,66,56,76,67,54,50,51,54,48,51,54,50,40,51,52,53,50,51,52,45,50,51,53,33,50,49,47,31,51,50,37,30,63,72,37,51,91,66,83,49,67,41,95,92,36,54,29,18,58,45,54,15,53,53,49,30,53,53,49,46,53,54,41,52,54,48,38,58,72,74,61,54,73,72,54,60,82,72,70,96,65,135

Sequence (85 aa):
MKKLTRQEKHEQCMREIRGTLIVVLICCAWHIASAFLLNGTGLYFLGMPAWFSVSTFGTIILSLIGVWYLLKHVFINFEYDDEEE